Protein AF-A0A6B0R5T9-F1 (afdb_monomer_lite)

InterPro domains:
  IPR000717 Proteasome component (PCI) domain [PF01399] (41-103)
  IPR000717 Proteasome component (PCI) domain [PS50250] (1-110)
  IPR000717 Proteasome component (PCI) domain [SM00088] (46-110)
  IPR027516 Eukaryotic translation initiation factor 3 subunit C [PTHR13937] (1-104)
  IPR036390 Winged helix DNA-binding domain superfamily [SSF46785] (40-103)

Sequence (110 aa):
MKEHVLPASKAMKMGDWKTCHSFIINEKMNGKVWDLSPEANKVRTMLVRKVQEESLWTYLFTYSSVYNSISMEMLSDMFELDPLMVHSIISKMIINEELMASWTSRRSPW

Foldseek 3Di:
DVVLQVQLVVCLLQLNLVSSLCSCDDPVNCVVPQVVDPPSVVVSVVVSVVSLLSSLVSNCLVCVVVDPDDDLVVSCVSSVHDSVSSVVSVVVCVVVVSHPDDDDPPPDPD

Organism: NCBI:txid72004

Secondary structure (DSSP, 8-state):
-HHHHHHHHHHHHTT-HHHHHHHHSSHHHIIIIITTSTTHHHHHHHHHHHHHHHHHHHHHHHHGGG-S---HHHHHHHHT--HHHHHHHHHHHHHTTSS-----------

Structure (mmCIF, N/CA/C/O backbone):
data_AF-A0A6B0R5T9-F1
#
_entry.id   AF-A0A6B0R5T9-F1
#
loop_
_atom_site.group_PDB
_atom_site.id
_atom_site.type_symbol
_atom_site.label_atom_id
_atom_site.label_alt_id
_atom_site.label_comp_id
_atom_site.label_asym_id
_atom_site.label_entity_id
_atom_site.label_seq_id
_atom_site.pdbx_PDB_ins_code
_atom_site.Cartn_x
_atom_site.Cartn_y
_atom_site.Cartn_z
_atom_site.occupancy
_atom_site.B_iso_or_equiv
_atom_site.auth_seq_id
_atom_site.auth_comp_id
_atom_site.auth_asym_id
_atom_site.auth_atom_id
_atom_site.pdbx_PDB_model_num
ATOM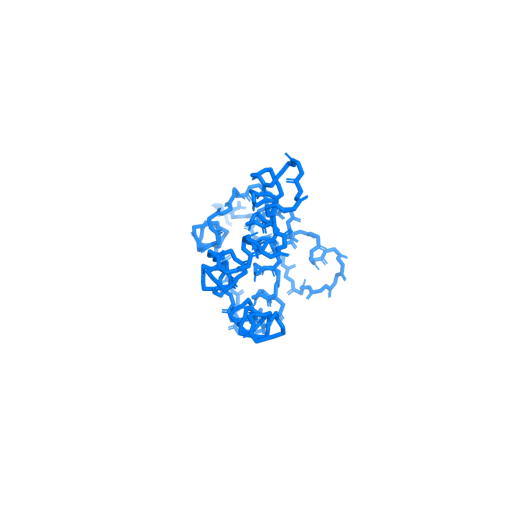 1 N N . MET A 1 1 ? -4.563 -11.484 18.430 1.00 63.34 1 MET A N 1
ATOM 2 C CA . MET A 1 1 ? -3.937 -10.265 17.830 1.00 63.34 1 MET A CA 1
ATOM 3 C C . MET A 1 1 ? -2.781 -10.624 16.898 1.00 63.34 1 MET A C 1
ATOM 5 O O . MET A 1 1 ? -2.890 -10.351 15.711 1.00 63.34 1 MET A O 1
ATOM 9 N N . LYS A 1 2 ? -1.712 -11.288 17.376 1.00 71.81 2 LYS A N 1
ATOM 10 C CA . LYS A 1 2 ? -0.611 -11.770 16.507 1.00 71.81 2 LYS A CA 1
ATOM 11 C C . LYS A 1 2 ? -1.090 -12.682 15.367 1.00 71.81 2 LYS A C 1
ATOM 13 O O . LYS A 1 2 ? -0.572 -12.598 14.261 1.00 71.81 2 LYS A O 1
ATOM 18 N N . GLU A 1 3 ? -2.119 -13.486 15.626 1.00 81.62 3 GLU A N 1
ATOM 19 C CA . GLU A 1 3 ? -2.751 -14.378 14.642 1.00 81.62 3 GLU A CA 1
ATOM 20 C C . GLU A 1 3 ? -3.452 -13.654 13.479 1.00 81.62 3 GLU A C 1
ATOM 22 O O . GLU A 1 3 ? -3.679 -14.270 12.450 1.00 81.62 3 GLU A O 1
ATOM 27 N N . HIS A 1 4 ? -3.769 -12.360 13.621 1.00 80.50 4 HIS A N 1
ATOM 28 C CA . HIS A 1 4 ? -4.351 -11.534 12.557 1.00 80.50 4 HIS A CA 1
ATOM 29 C C . HIS A 1 4 ? -3.275 -10.722 11.828 1.00 80.50 4 HIS A C 1
ATOM 31 O O . HIS A 1 4 ? -3.311 -10.585 10.610 1.00 80.50 4 HIS A O 1
ATOM 37 N N . VAL A 1 5 ? -2.272 -10.237 12.567 1.00 84.31 5 VAL A N 1
ATOM 38 C CA . VAL A 1 5 ? -1.185 -9.415 12.014 1.00 84.31 5 VAL A CA 1
ATOM 39 C C . VAL A 1 5 ? -0.245 -10.232 11.121 1.00 84.31 5 VAL A C 1
ATOM 41 O O . VAL A 1 5 ? 0.179 -9.746 10.076 1.00 84.31 5 VAL A O 1
ATOM 44 N N . LEU A 1 6 ? 0.064 -11.484 11.485 1.00 87.75 6 LEU A N 1
ATOM 45 C CA . LEU A 1 6 ? 0.960 -12.331 10.687 1.00 87.75 6 LEU A CA 1
ATOM 46 C C . LEU A 1 6 ? 0.382 -12.675 9.296 1.00 87.75 6 LEU A C 1
ATOM 48 O O . LEU A 1 6 ? 1.094 -12.483 8.308 1.00 87.75 6 LEU A O 1
ATOM 52 N N . PRO A 1 7 ? -0.878 -13.140 9.163 1.00 88.94 7 PRO A N 1
ATOM 53 C CA . PRO A 1 7 ? -1.510 -13.313 7.854 1.00 88.94 7 PRO A CA 1
ATOM 54 C C . PRO A 1 7 ? -1.648 -12.005 7.074 1.00 88.94 7 PRO A C 1
ATOM 56 O O . PRO A 1 7 ? -1.396 -12.004 5.872 1.00 88.94 7 PRO A O 1
ATOM 59 N N . ALA A 1 8 ? -1.969 -10.893 7.747 1.00 89.75 8 ALA A N 1
ATOM 60 C CA . ALA A 1 8 ? -2.053 -9.583 7.104 1.00 89.75 8 ALA A CA 1
ATOM 61 C C . ALA A 1 8 ? -0.718 -9.170 6.465 1.00 89.75 8 ALA A C 1
ATOM 63 O O . ALA A 1 8 ? -0.676 -8.811 5.292 1.00 89.75 8 ALA A O 1
ATOM 64 N N . SER A 1 9 ? 0.391 -9.316 7.197 1.00 88.19 9 SER A N 1
ATOM 65 C CA . SER A 1 9 ? 1.736 -9.020 6.690 1.00 88.19 9 SER A CA 1
ATOM 66 C C . SER A 1 9 ? 2.120 -9.904 5.496 1.00 88.19 9 SER A C 1
ATOM 68 O O . SER A 1 9 ? 2.723 -9.420 4.538 1.00 88.19 9 SER A O 1
ATOM 70 N N . LYS A 1 10 ? 1.728 -11.187 5.500 1.00 90.00 10 LYS A N 1
ATOM 71 C CA . LYS A 1 10 ? 1.935 -12.076 4.344 1.00 90.00 10 LYS A CA 1
ATOM 72 C C . LYS A 1 10 ? 1.144 -11.620 3.118 1.00 90.00 10 LYS A C 1
ATOM 74 O O . LYS A 1 10 ? 1.715 -11.579 2.034 1.00 90.00 10 LYS A O 1
ATOM 79 N N . ALA A 1 11 ? -0.132 -11.273 3.286 1.00 91.62 11 ALA A N 1
ATOM 80 C CA . ALA A 1 11 ? -0.976 -10.771 2.200 1.00 91.62 11 ALA A CA 1
ATOM 81 C C . ALA A 1 11 ? -0.413 -9.469 1.607 1.00 91.62 11 ALA A C 1
ATOM 83 O O . ALA A 1 11 ? -0.231 -9.362 0.397 1.00 91.62 11 ALA A O 1
ATOM 84 N N . MET A 1 12 ? -0.012 -8.541 2.476 1.00 90.75 12 MET A N 1
ATOM 85 C CA . MET A 1 12 ? 0.631 -7.281 2.107 1.00 90.75 12 MET A CA 1
ATOM 86 C C . MET A 1 12 ? 1.913 -7.484 1.291 1.00 90.75 12 MET A C 1
ATOM 88 O O . MET A 1 12 ? 2.102 -6.826 0.273 1.00 90.75 12 MET A O 1
ATOM 92 N N . LYS A 1 13 ? 2.768 -8.440 1.682 1.00 88.31 13 LYS A N 1
ATOM 93 C CA . LYS A 1 13 ? 3.996 -8.765 0.937 1.00 88.31 13 LYS A CA 1
ATOM 94 C C . LYS A 1 13 ? 3.720 -9.240 -0.494 1.00 88.31 13 LYS A C 1
ATOM 96 O O . LYS A 1 13 ? 4.525 -8.992 -1.383 1.00 88.31 13 LYS A O 1
ATOM 101 N N . MET A 1 14 ? 2.595 -9.916 -0.715 1.00 88.94 14 MET A N 1
ATOM 102 C CA . MET A 1 14 ? 2.177 -10.375 -2.044 1.00 88.94 14 MET A CA 1
ATOM 103 C C . MET A 1 14 ? 1.488 -9.273 -2.869 1.00 88.94 14 MET A C 1
ATOM 105 O O . MET A 1 14 ? 1.138 -9.517 -4.017 1.00 88.94 14 MET A O 1
ATOM 109 N N . GLY A 1 15 ? 1.284 -8.076 -2.305 1.00 87.44 15 GLY A N 1
ATOM 110 C CA . GLY A 1 15 ? 0.518 -6.995 -2.930 1.00 87.44 15 GLY A CA 1
ATOM 111 C C . GLY A 1 15 ? -1.001 -7.115 -2.752 1.00 87.44 15 GLY A C 1
ATOM 112 O O . GLY A 1 15 ? -1.739 -6.283 -3.273 1.00 87.44 15 GLY A O 1
ATOM 113 N N . ASP A 1 16 ? -1.490 -8.101 -1.991 1.00 91.38 16 ASP A N 1
ATOM 114 C CA . ASP A 1 16 ? -2.920 -8.276 -1.716 1.00 91.38 16 ASP A CA 1
ATOM 115 C C . ASP A 1 16 ? -3.352 -7.427 -0.511 1.00 91.38 16 ASP A C 1
ATOM 117 O O . ASP A 1 16 ? -3.485 -7.885 0.634 1.00 91.38 16 ASP A O 1
ATOM 121 N N . TRP A 1 17 ? -3.554 -6.140 -0.786 1.00 92.75 17 TRP A N 1
ATOM 122 C CA . TRP A 1 17 ? -3.963 -5.165 0.217 1.00 92.75 17 TRP A CA 1
ATOM 123 C C . TRP A 1 17 ? -5.393 -5.410 0.726 1.00 92.75 17 TRP A C 1
ATOM 125 O O . TRP A 1 17 ? -5.677 -5.112 1.887 1.00 92.75 17 TRP A O 1
ATOM 135 N N . LYS A 1 18 ? -6.285 -5.991 -0.094 1.00 92.88 18 LYS A N 1
ATOM 136 C CA . LYS A 1 18 ? -7.685 -6.272 0.275 1.00 92.88 18 LYS A CA 1
ATOM 137 C C . LYS A 1 18 ? -7.749 -7.348 1.346 1.00 92.88 18 LYS A C 1
ATOM 139 O O . LYS A 1 18 ? -8.375 -7.150 2.387 1.00 92.88 18 LYS A O 1
ATOM 144 N N . THR A 1 19 ? -7.026 -8.445 1.139 1.00 92.12 19 THR A N 1
ATOM 145 C CA . THR A 1 19 ? -6.910 -9.512 2.133 1.00 92.12 19 THR A CA 1
ATOM 146 C C . THR A 1 19 ? -6.194 -9.016 3.392 1.00 92.12 19 THR A C 1
ATOM 148 O O . THR A 1 19 ? -6.635 -9.312 4.505 1.00 92.12 19 THR A O 1
ATOM 151 N N . CYS A 1 20 ? -5.136 -8.204 3.252 1.00 91.81 20 CYS A N 1
ATOM 152 C CA . CYS A 1 20 ? -4.476 -7.554 4.391 1.00 91.81 20 CYS A CA 1
ATOM 153 C C . CYS A 1 20 ? -5.468 -6.719 5.220 1.00 91.81 20 CYS A C 1
ATOM 155 O O . CYS A 1 20 ? -5.576 -6.893 6.437 1.00 91.81 20 CYS A O 1
ATOM 157 N N . HIS A 1 21 ? -6.257 -5.877 4.550 1.00 90.56 21 HIS A N 1
ATOM 158 C CA . HIS A 1 21 ? -7.295 -5.065 5.167 1.00 90.56 21 HIS A CA 1
ATOM 159 C C . HIS A 1 21 ? -8.334 -5.921 5.907 1.00 90.56 21 HIS A C 1
ATOM 161 O O . HIS A 1 21 ? -8.613 -5.640 7.070 1.00 90.56 21 HIS A O 1
ATOM 167 N N . SER A 1 22 ? -8.842 -7.002 5.306 1.00 90.19 22 SER A N 1
ATOM 168 C CA . SER A 1 22 ? -9.810 -7.904 5.954 1.00 90.19 22 SER A CA 1
ATOM 169 C C . SER A 1 22 ? -9.267 -8.581 7.219 1.00 90.19 22 SER A C 1
ATOM 171 O O . SER A 1 22 ? -10.021 -8.866 8.154 1.00 90.19 22 SER A O 1
ATOM 173 N N . PHE A 1 23 ? -7.958 -8.834 7.293 1.00 88.69 23 PHE A N 1
ATOM 174 C CA . PHE A 1 23 ? -7.340 -9.377 8.504 1.00 88.69 23 PHE A CA 1
ATOM 175 C C . PHE A 1 23 ? -7.177 -8.332 9.615 1.00 88.69 23 PHE A C 1
ATOM 177 O O . PHE A 1 23 ? -7.301 -8.686 10.790 1.00 88.69 23 PHE A O 1
ATOM 184 N N . ILE A 1 24 ? -6.914 -7.070 9.266 1.00 86.12 24 ILE A N 1
ATOM 185 C CA . ILE A 1 24 ? -6.663 -5.981 10.225 1.00 86.12 24 ILE A CA 1
ATOM 186 C C . ILE A 1 24 ? -7.967 -5.328 10.707 1.00 86.12 24 ILE A C 1
ATOM 188 O O . ILE A 1 24 ? -8.114 -5.036 11.900 1.00 86.12 24 ILE A O 1
ATOM 192 N N . ILE A 1 25 ? -8.914 -5.117 9.794 1.00 85.56 25 ILE A N 1
ATOM 193 C CA . ILE A 1 25 ? -10.226 -4.519 10.044 1.00 85.56 25 ILE A CA 1
ATOM 194 C C . ILE A 1 25 ? -11.272 -5.629 9.964 1.00 85.56 25 ILE A C 1
ATOM 196 O O . ILE A 1 25 ? -11.834 -5.937 8.917 1.00 85.56 25 ILE A O 1
ATOM 200 N N . ASN A 1 26 ? -11.528 -6.244 11.114 1.00 85.06 26 ASN A N 1
ATOM 201 C CA . ASN A 1 26 ? -12.612 -7.198 11.311 1.00 85.06 26 ASN A CA 1
ATOM 202 C C . ASN A 1 26 ? -13.321 -6.905 12.636 1.00 85.06 26 ASN A C 1
ATOM 204 O O . ASN A 1 26 ? -12.778 -6.212 13.495 1.00 85.06 26 ASN A O 1
ATOM 208 N N . GLU A 1 27 ? -14.520 -7.452 12.820 1.00 81.00 27 GLU A N 1
ATOM 209 C CA . GLU A 1 27 ? -15.352 -7.224 14.010 1.00 81.00 27 GLU A CA 1
ATOM 210 C C . GLU A 1 27 ? -14.609 -7.526 15.327 1.00 81.00 27 GLU A C 1
ATOM 212 O O . GLU A 1 27 ? -14.684 -6.760 16.288 1.00 81.00 27 GLU A O 1
ATOM 217 N N . LYS A 1 28 ? -13.786 -8.584 15.346 1.00 81.75 28 LYS A N 1
ATOM 218 C CA . LYS A 1 28 ? -13.000 -8.990 16.524 1.00 81.75 28 LYS A CA 1
ATOM 219 C C . LYS A 1 28 ? -11.884 -7.998 16.875 1.00 81.75 28 LYS A C 1
ATOM 221 O O . LYS A 1 28 ? -11.620 -7.772 18.054 1.00 81.75 28 LYS A O 1
ATOM 226 N N . MET A 1 29 ? -11.201 -7.444 15.875 1.00 80.75 29 MET A N 1
ATOM 227 C CA . MET A 1 29 ? -10.131 -6.452 16.039 1.00 80.75 29 MET A CA 1
ATOM 228 C C . MET A 1 29 ? -10.704 -5.059 16.302 1.00 80.75 29 MET A C 1
ATOM 230 O O . MET A 1 29 ? -10.133 -4.306 17.090 1.00 80.75 29 MET A O 1
ATOM 234 N N . ASN A 1 30 ? -11.855 -4.745 15.705 1.00 81.94 30 ASN A N 1
ATOM 235 C CA . ASN A 1 30 ? -12.592 -3.510 15.934 1.00 81.94 30 ASN A CA 1
ATOM 236 C C . ASN A 1 30 ? -12.941 -3.355 17.415 1.00 81.94 30 ASN A C 1
ATOM 238 O O . ASN A 1 30 ? -12.418 -2.437 18.043 1.00 81.94 30 ASN A O 1
ATOM 242 N N . GLY A 1 31 ? -13.655 -4.319 18.003 1.00 80.12 31 GLY A N 1
ATOM 243 C CA . GLY A 1 31 ? -14.065 -4.229 19.408 1.00 80.12 31 GLY A CA 1
ATOM 244 C C . GLY A 1 31 ? -12.913 -4.273 20.424 1.00 80.12 31 GLY A C 1
ATOM 245 O O . GLY A 1 31 ? -13.078 -3.833 21.557 1.00 80.12 31 GLY A O 1
ATOM 246 N N . LYS A 1 32 ? -11.736 -4.797 20.046 1.00 81.62 32 LYS A N 1
ATOM 247 C CA . LYS A 1 32 ? -10.574 -4.923 20.949 1.00 81.62 32 LYS A CA 1
ATOM 248 C C . LYS A 1 32 ? -9.545 -3.804 20.837 1.00 81.62 32 LYS A C 1
ATOM 250 O O . LYS A 1 32 ? -8.768 -3.637 21.771 1.00 81.62 32 LYS A O 1
ATOM 255 N N . VAL A 1 33 ? -9.456 -3.125 19.695 1.00 82.06 33 VAL A N 1
ATOM 256 C CA . VAL A 1 33 ? -8.367 -2.177 19.404 1.00 82.06 33 VAL A CA 1
ATOM 257 C C . VAL A 1 33 ? -8.914 -0.869 18.858 1.00 82.06 33 VAL A C 1
ATOM 259 O O . VAL A 1 33 ? -8.604 0.192 19.391 1.00 82.06 33 VAL A O 1
ATOM 262 N N . TRP A 1 34 ? -9.722 -0.932 17.800 1.00 82.50 34 TRP A N 1
ATOM 263 C CA . TRP A 1 34 ? -10.085 0.264 17.040 1.00 82.50 34 TRP A CA 1
ATOM 264 C C . TRP A 1 34 ? -11.227 1.060 17.682 1.00 82.50 34 TRP A C 1
ATOM 266 O O . TRP A 1 34 ? -11.151 2.283 17.712 1.00 82.50 34 TRP A O 1
ATOM 276 N N . ASP A 1 35 ? -12.228 0.389 18.261 1.00 84.62 35 ASP A N 1
ATOM 277 C CA . ASP A 1 35 ? -13.377 1.024 18.934 1.00 84.62 35 ASP A CA 1
ATOM 278 C C . ASP A 1 35 ? -13.025 1.633 20.300 1.00 84.62 35 ASP A C 1
ATOM 280 O O . ASP A 1 35 ? -13.830 2.343 20.895 1.00 84.62 35 ASP A O 1
ATOM 284 N N . LEU A 1 36 ? -11.803 1.400 20.791 1.00 84.75 36 LEU A N 1
ATOM 285 C CA . LEU A 1 36 ? -11.275 2.067 21.984 1.00 84.75 36 LEU A CA 1
ATOM 286 C C . LEU A 1 36 ? -10.878 3.525 21.706 1.00 84.75 36 LEU A C 1
ATOM 288 O O . LEU A 1 36 ? -10.681 4.298 22.642 1.00 84.75 36 LEU A O 1
ATOM 292 N N . SER A 1 37 ? -10.720 3.900 20.432 1.00 77.81 37 SER A N 1
ATOM 293 C CA . SER A 1 37 ? -10.356 5.257 20.039 1.00 77.81 37 SER A CA 1
ATOM 294 C C . SER A 1 37 ? -11.603 6.117 19.804 1.00 77.81 37 SER A C 1
ATOM 296 O O . SER A 1 37 ? -12.497 5.697 19.067 1.00 77.81 37 SER A O 1
ATOM 298 N N . PRO A 1 38 ? -11.651 7.358 20.322 1.00 82.38 38 PRO A N 1
ATOM 299 C CA . PRO A 1 38 ? -12.761 8.276 20.062 1.00 82.38 38 PRO A CA 1
ATOM 300 C C . PRO A 1 38 ? -12.907 8.645 18.574 1.00 82.38 38 PRO A C 1
ATOM 302 O O . PRO A 1 38 ? -13.994 9.009 18.138 1.00 82.38 38 PRO A O 1
ATOM 305 N N . GLU A 1 39 ? -11.843 8.507 17.770 1.00 88.88 39 GLU A N 1
ATOM 306 C CA . GLU A 1 39 ? -11.854 8.755 16.320 1.00 88.88 39 GLU A CA 1
ATOM 307 C C . GLU A 1 39 ? -11.722 7.455 15.494 1.00 88.88 39 GLU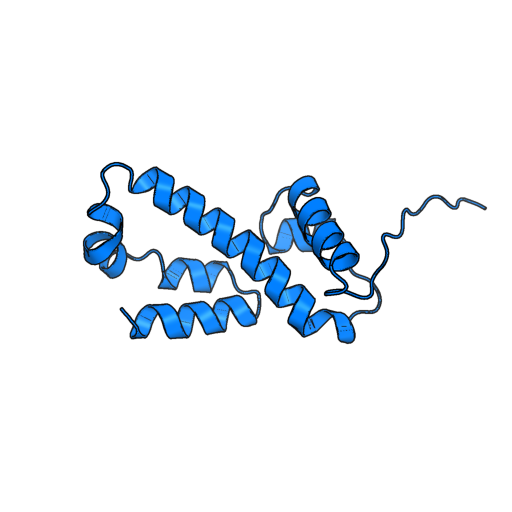 A C 1
ATOM 309 O O . GLU A 1 39 ? -11.117 7.455 14.417 1.00 88.88 39 GLU A O 1
ATOM 314 N N . ALA A 1 40 ? -12.286 6.336 15.968 1.00 86.56 40 ALA A N 1
ATOM 315 C CA . ALA A 1 40 ? -12.141 5.007 15.355 1.00 86.56 40 ALA A CA 1
ATOM 316 C C . ALA A 1 40 ? -12.337 4.991 13.825 1.00 86.56 40 ALA A C 1
ATOM 318 O O . ALA A 1 40 ? -11.543 4.397 13.097 1.00 86.56 40 ALA A O 1
ATOM 319 N N . ASN A 1 41 ? -13.354 5.688 13.310 1.00 87.12 41 ASN A N 1
ATOM 320 C CA . ASN A 1 41 ? -13.644 5.726 11.872 1.00 87.12 41 ASN A CA 1
ATOM 321 C C . ASN A 1 41 ? -12.547 6.422 11.058 1.00 87.12 41 ASN A C 1
ATOM 323 O O . ASN A 1 41 ? -12.158 5.936 10.000 1.00 87.12 41 ASN A O 1
ATOM 327 N N . LYS A 1 42 ? -11.998 7.525 11.567 1.00 90.31 42 LYS A N 1
ATOM 328 C CA . LYS A 1 42 ? -10.907 8.253 10.909 1.00 90.31 42 LYS A CA 1
ATOM 329 C C . LYS A 1 42 ? -9.622 7.429 10.912 1.00 90.31 42 LYS A C 1
ATOM 331 O O . LYS A 1 42 ? -8.939 7.365 9.892 1.00 90.31 42 LYS A O 1
ATOM 336 N N . VAL A 1 43 ? -9.330 6.752 12.026 1.00 88.69 43 VAL A N 1
ATOM 337 C CA . VAL A 1 43 ? -8.184 5.838 12.139 1.00 88.69 43 VAL A CA 1
ATOM 338 C C . VAL A 1 43 ? -8.316 4.683 11.147 1.00 88.69 43 VAL A C 1
ATOM 340 O O . VAL A 1 43 ? -7.348 4.377 10.459 1.00 88.69 43 VAL A O 1
ATOM 343 N N . ARG A 1 44 ? -9.509 4.090 11.007 1.00 87.00 44 ARG A N 1
ATOM 344 C CA . ARG A 1 44 ? -9.776 3.031 10.018 1.00 87.00 44 ARG A CA 1
ATOM 345 C C . ARG A 1 44 ? -9.520 3.508 8.592 1.00 87.00 44 ARG A C 1
ATOM 347 O O . ARG A 1 44 ? -8.765 2.861 7.877 1.00 87.00 44 ARG A O 1
ATOM 354 N N . THR A 1 45 ? -10.075 4.654 8.198 1.00 90.31 45 THR A N 1
ATOM 355 C CA . THR A 1 45 ? -9.861 5.212 6.852 1.00 90.31 45 THR A CA 1
ATOM 356 C C . THR A 1 45 ? -8.384 5.508 6.587 1.00 90.31 45 THR A C 1
ATOM 358 O O . THR A 1 45 ? -7.863 5.180 5.522 1.00 90.31 45 THR A O 1
ATOM 361 N N . MET A 1 46 ? -7.680 6.082 7.567 1.00 91.38 46 MET A N 1
ATOM 362 C CA . MET A 1 46 ? -6.242 6.332 7.464 1.00 91.38 46 MET A CA 1
ATOM 363 C C . MET A 1 46 ? -5.447 5.027 7.327 1.00 91.38 46 MET A C 1
ATOM 365 O O . MET A 1 46 ? -4.502 4.961 6.542 1.00 91.38 46 MET A O 1
ATOM 369 N N . LEU A 1 47 ? -5.830 3.990 8.073 1.00 90.81 47 LEU A N 1
ATOM 370 C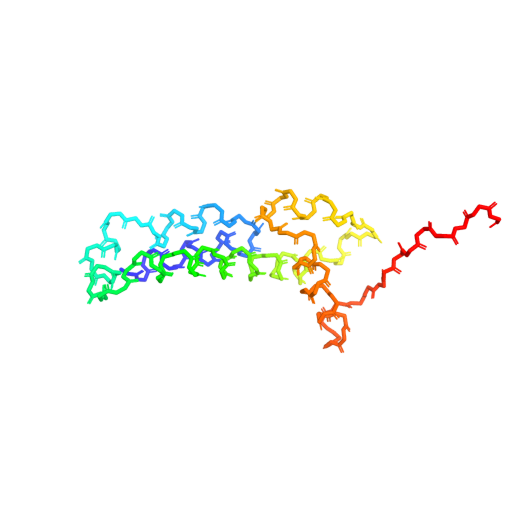 CA . LEU A 1 47 ? -5.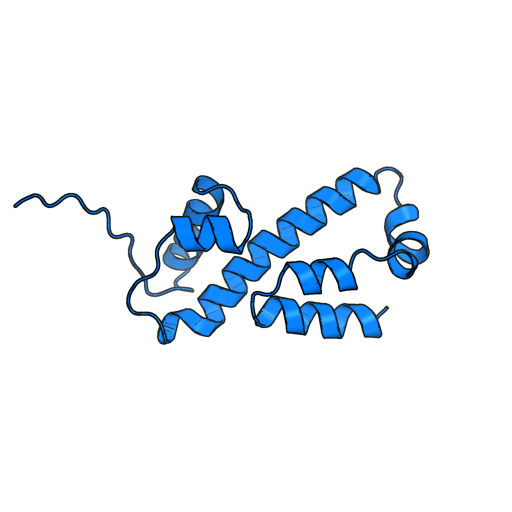166 2.693 8.058 1.00 90.81 47 LEU A CA 1
ATOM 371 C C . LEU A 1 47 ? -5.341 1.984 6.716 1.00 90.81 47 LEU A C 1
ATOM 373 O O . LEU A 1 47 ? -4.361 1.467 6.195 1.00 90.81 47 LEU A O 1
ATOM 377 N N . VAL A 1 48 ? -6.547 2.005 6.136 1.00 91.62 48 VAL A N 1
ATOM 378 C CA . VAL A 1 48 ? -6.807 1.467 4.787 1.00 91.62 48 VAL A CA 1
ATOM 379 C C . VAL A 1 48 ? -5.863 2.111 3.782 1.00 91.62 48 VAL A C 1
ATOM 381 O O . VAL A 1 48 ? -5.120 1.410 3.098 1.00 91.62 48 VAL A O 1
ATOM 384 N N . ARG A 1 49 ? -5.823 3.447 3.773 1.00 93.44 49 ARG A N 1
ATOM 385 C CA . ARG A 1 49 ? -4.951 4.199 2.873 1.00 93.44 49 ARG A CA 1
ATOM 386 C C . ARG A 1 49 ? -3.482 3.830 3.070 1.00 93.44 49 ARG A C 1
ATOM 388 O O . ARG A 1 49 ? -2.773 3.591 2.100 1.00 93.44 49 ARG A O 1
ATOM 395 N N . LYS A 1 50 ? -3.020 3.729 4.319 1.00 93.06 50 LYS A N 1
ATOM 396 C CA . LYS A 1 50 ? -1.637 3.334 4.612 1.00 93.06 50 LYS A CA 1
ATOM 397 C C . LYS A 1 50 ? -1.321 1.909 4.177 1.00 93.06 50 LYS A C 1
ATOM 399 O O . LYS A 1 50 ? -0.252 1.675 3.632 1.00 93.06 50 LYS A O 1
ATOM 404 N N . VAL A 1 51 ? -2.248 0.972 4.358 1.00 93.38 51 VAL A N 1
ATOM 405 C CA . VAL A 1 51 ? -2.081 -0.404 3.880 1.00 93.38 51 VAL A CA 1
ATOM 406 C C . VAL A 1 51 ? -1.951 -0.434 2.358 1.00 93.38 51 VAL A C 1
ATOM 408 O O . VAL A 1 51 ? -1.083 -1.144 1.862 1.00 93.38 51 VAL A O 1
ATOM 411 N N . GLN A 1 52 ? -2.744 0.346 1.619 1.00 95.00 52 GLN A N 1
ATOM 412 C CA . GLN A 1 52 ? -2.623 0.446 0.159 1.00 95.00 52 GLN A CA 1
ATOM 413 C C . GLN A 1 52 ? -1.257 1.010 -0.263 1.00 95.00 52 GLN A C 1
ATOM 415 O O . GLN A 1 52 ? -0.566 0.386 -1.068 1.00 95.00 52 GLN A O 1
ATOM 420 N N . GLU A 1 53 ? -0.849 2.152 0.309 1.00 94.56 53 GLU A N 1
ATOM 421 C CA . GLU A 1 53 ? 0.429 2.820 0.003 1.00 94.56 53 GLU A CA 1
ATOM 422 C C . GLU A 1 53 ? 1.628 1.884 0.242 1.00 94.56 53 GLU A C 1
ATOM 424 O O . GLU A 1 53 ? 2.479 1.707 -0.630 1.00 94.56 53 GLU A O 1
ATOM 429 N N . GLU A 1 54 ? 1.666 1.230 1.402 1.00 94.12 54 GLU A N 1
ATOM 430 C CA . GLU A 1 54 ? 2.771 0.349 1.782 1.00 94.12 54 GLU A CA 1
ATOM 431 C C . GLU A 1 54 ? 2.729 -1.003 1.042 1.00 94.12 54 GLU A C 1
ATOM 433 O O . GLU A 1 54 ? 3.774 -1.610 0.790 1.00 94.12 54 GLU A O 1
ATOM 438 N N . SER A 1 55 ? 1.541 -1.489 0.652 1.00 94.75 55 SER A N 1
ATOM 439 C CA . SER A 1 55 ? 1.417 -2.696 -0.184 1.00 94.75 55 SER A CA 1
ATOM 440 C C . SER A 1 55 ? 1.969 -2.454 -1.587 1.00 94.75 55 SER A C 1
ATOM 442 O O . SER A 1 55 ? 2.679 -3.313 -2.106 1.00 94.75 55 SER A O 1
ATOM 444 N N . LEU A 1 56 ? 1.705 -1.281 -2.180 1.00 95.06 56 LEU A N 1
ATOM 445 C CA . LEU A 1 56 ? 2.294 -0.872 -3.460 1.00 95.06 56 LEU A CA 1
ATOM 446 C C . LEU A 1 56 ? 3.822 -0.821 -3.373 1.00 95.06 56 LEU A C 1
ATOM 448 O O . LEU A 1 56 ? 4.504 -1.416 -4.209 1.00 95.06 56 LEU A O 1
ATOM 452 N N . TRP A 1 57 ? 4.349 -0.140 -2.351 1.00 93.69 57 TRP A N 1
ATOM 453 C CA . TRP A 1 57 ? 5.791 -0.046 -2.119 1.00 93.69 57 TRP A CA 1
ATOM 454 C C . TRP A 1 57 ? 6.423 -1.438 -1.991 1.00 93.69 57 TRP A C 1
ATOM 456 O O . TRP A 1 57 ? 7.355 -1.767 -2.722 1.00 93.69 57 TRP A O 1
ATOM 466 N N . THR A 1 58 ? 5.853 -2.301 -1.143 1.00 93.75 58 THR A N 1
ATOM 467 C CA . THR A 1 58 ? 6.369 -3.660 -0.905 1.00 93.75 58 THR A CA 1
ATOM 468 C C . THR A 1 58 ? 6.305 -4.528 -2.163 1.00 93.75 58 THR A C 1
ATOM 470 O O . THR A 1 58 ? 7.229 -5.301 -2.436 1.00 93.75 58 THR A O 1
ATOM 473 N N . TYR A 1 59 ? 5.228 -4.403 -2.940 1.00 93.75 59 T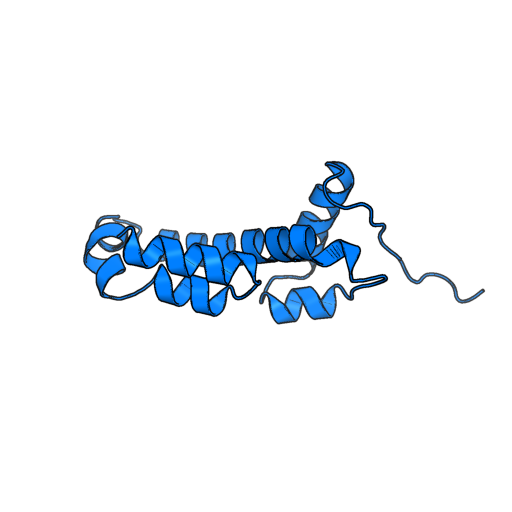YR A N 1
ATOM 474 C CA . TYR A 1 59 ? 5.048 -5.127 -4.193 1.00 93.75 59 TYR A CA 1
ATOM 475 C C . TYR A 1 59 ? 6.130 -4.752 -5.210 1.00 93.75 59 TYR A C 1
ATOM 477 O O . TYR A 1 59 ? 6.803 -5.631 -5.747 1.00 93.75 59 TYR A O 1
ATOM 485 N N . LEU A 1 60 ? 6.358 -3.454 -5.429 1.00 93.38 60 LEU A N 1
ATOM 486 C CA . LEU A 1 60 ? 7.405 -2.988 -6.338 1.00 93.38 60 LEU A CA 1
ATOM 487 C C . LEU A 1 60 ? 8.800 -3.333 -5.819 1.00 93.38 60 LEU A C 1
ATOM 489 O O . LEU A 1 60 ? 9.635 -3.800 -6.588 1.00 93.38 60 LEU A O 1
ATOM 493 N N . PHE A 1 61 ? 9.043 -3.189 -4.519 1.00 91.25 61 PHE A N 1
ATOM 494 C CA . PHE A 1 61 ? 10.316 -3.565 -3.911 1.00 91.25 61 PHE A CA 1
ATOM 495 C C . PHE A 1 61 ? 10.636 -5.052 -4.135 1.00 91.25 61 PHE A C 1
ATOM 497 O O . PHE A 1 61 ? 11.760 -5.413 -4.469 1.00 91.25 61 PHE A O 1
ATOM 504 N N . THR A 1 62 ? 9.631 -5.922 -4.016 1.00 91.38 62 THR A N 1
ATOM 505 C CA . THR A 1 62 ? 9.811 -7.375 -4.145 1.00 91.38 62 THR A CA 1
ATOM 506 C C . THR A 1 62 ? 9.908 -7.833 -5.602 1.00 91.38 62 THR A C 1
ATOM 508 O O . THR A 1 62 ? 10.727 -8.694 -5.920 1.00 91.38 62 THR A O 1
ATOM 511 N N . TYR A 1 63 ? 9.069 -7.291 -6.488 1.00 90.69 63 TYR A N 1
ATOM 512 C CA . TYR A 1 63 ? 8.877 -7.829 -7.839 1.00 90.69 63 TYR A CA 1
ATOM 513 C C . TYR A 1 63 ? 9.464 -6.967 -8.961 1.00 90.69 63 TYR A C 1
ATOM 515 O O . TYR A 1 63 ? 9.430 -7.393 -10.113 1.00 90.69 63 TYR A O 1
ATOM 523 N N . SER A 1 64 ? 10.032 -5.793 -8.664 1.00 90.50 64 SER A N 1
ATOM 524 C CA . SER A 1 64 ? 10.605 -4.891 -9.679 1.00 90.50 64 SER A CA 1
ATOM 525 C C . SER A 1 64 ? 11.605 -5.570 -10.612 1.00 90.50 64 SER A C 1
ATOM 527 O O . SER A 1 64 ? 11.563 -5.328 -11.810 1.00 90.50 64 SER A O 1
ATOM 529 N N . SER A 1 65 ? 12.444 -6.469 -10.092 1.00 89.00 65 SER A N 1
ATOM 530 C CA . SER A 1 65 ? 13.452 -7.199 -10.878 1.00 89.00 65 SER A CA 1
ATOM 531 C C . SER A 1 65 ? 12.879 -8.110 -11.972 1.00 89.00 65 SER A C 1
ATOM 533 O O . SER A 1 65 ? 13.592 -8.462 -12.909 1.00 89.00 65 SER A O 1
ATOM 535 N N . VAL A 1 66 ? 11.604 -8.498 -11.870 1.00 90.88 66 VAL A N 1
ATOM 536 C CA . VAL A 1 66 ? 10.927 -9.374 -12.842 1.00 90.88 66 VAL A CA 1
ATOM 537 C C . VAL A 1 66 ? 10.328 -8.566 -13.999 1.00 90.88 66 VAL A C 1
ATOM 539 O O . VAL A 1 66 ? 10.105 -9.101 -15.085 1.00 90.88 66 VAL A O 1
ATOM 542 N N . TYR A 1 67 ? 10.074 -7.272 -13.792 1.00 89.31 67 TYR A N 1
ATOM 543 C CA . TYR A 1 67 ? 9.405 -6.412 -14.760 1.00 89.31 67 TYR A CA 1
ATOM 544 C C . TYR A 1 67 ? 10.394 -5.477 -15.459 1.00 89.31 67 TYR A C 1
ATOM 546 O O . TYR A 1 67 ? 11.118 -4.727 -14.818 1.00 89.31 67 TYR A O 1
ATOM 554 N N . ASN A 1 68 ? 10.355 -5.440 -16.792 1.00 89.38 68 ASN A N 1
ATOM 555 C CA . ASN A 1 68 ? 11.123 -4.460 -17.569 1.00 89.38 68 ASN A CA 1
ATOM 556 C C . ASN A 1 68 ? 10.400 -3.101 -17.694 1.00 89.38 68 ASN A C 1
ATOM 558 O O . ASN A 1 68 ? 11.030 -2.063 -17.863 1.00 89.38 68 ASN A O 1
ATOM 562 N N . SER A 1 69 ? 9.064 -3.099 -17.637 1.00 90.50 69 SER A N 1
ATOM 563 C CA . SER A 1 69 ? 8.224 -1.897 -17.713 1.00 90.50 69 SER A CA 1
ATOM 564 C C . SER A 1 69 ? 6.872 -2.152 -17.054 1.00 90.50 69 SER A C 1
ATOM 566 O O . SER A 1 69 ? 6.299 -3.224 -17.253 1.00 90.50 69 SER A O 1
ATOM 568 N N . ILE A 1 70 ? 6.335 -1.168 -16.331 1.00 91.50 70 ILE A N 1
ATOM 569 C CA . ILE A 1 70 ? 5.031 -1.250 -15.656 1.00 91.50 70 ILE A CA 1
ATOM 570 C C . ILE A 1 70 ? 4.250 0.047 -15.920 1.00 91.50 70 ILE A C 1
ATOM 572 O O . ILE A 1 70 ? 4.829 1.132 -15.886 1.00 91.50 70 ILE A O 1
ATOM 576 N N . SER A 1 71 ? 2.947 -0.062 -16.199 1.00 92.06 71 SER A N 1
ATOM 577 C CA . SER A 1 71 ? 2.046 1.091 -16.364 1.00 92.06 71 SER A CA 1
ATOM 578 C C . SER A 1 71 ? 1.626 1.656 -15.005 1.00 92.06 71 SER A C 1
ATOM 580 O O . SER A 1 71 ? 1.324 0.911 -14.072 1.00 92.06 71 SER A O 1
ATOM 582 N N . MET A 1 72 ? 1.583 2.986 -14.901 1.00 92.00 72 MET A N 1
ATOM 583 C CA . MET A 1 72 ? 1.105 3.669 -13.697 1.00 92.00 72 MET A CA 1
ATOM 584 C C . MET A 1 72 ? -0.396 3.479 -13.502 1.00 92.00 72 MET A C 1
ATOM 586 O O . MET A 1 72 ? -0.841 3.293 -12.375 1.00 92.00 72 MET A O 1
ATOM 590 N N . GLU A 1 73 ? -1.155 3.503 -14.593 1.00 92.44 73 GLU A N 1
ATOM 591 C CA . GLU A 1 73 ? -2.602 3.301 -14.605 1.00 92.44 73 GLU A CA 1
ATOM 592 C C . GLU A 1 73 ? -2.942 1.921 -14.036 1.00 92.44 73 GLU A C 1
ATOM 594 O O . GLU A 1 73 ? -3.748 1.813 -13.119 1.00 92.44 73 GLU A O 1
ATOM 599 N N . MET A 1 74 ? -2.218 0.882 -14.470 1.00 93.44 74 MET A N 1
ATOM 600 C CA . MET A 1 74 ? -2.371 -0.468 -13.923 1.00 93.44 74 MET A CA 1
ATOM 601 C C . MET A 1 74 ? -2.117 -0.517 -12.408 1.00 93.44 74 MET A C 1
ATOM 603 O O . MET A 1 74 ? -2.852 -1.183 -11.683 1.00 93.44 74 MET A O 1
ATOM 607 N N . LEU A 1 75 ? -1.081 0.169 -11.910 1.00 94.12 75 LEU A N 1
ATOM 608 C CA . LEU A 1 75 ? -0.781 0.210 -10.473 1.00 94.12 75 LEU A CA 1
ATOM 609 C C . LEU A 1 75 ? -1.832 1.006 -9.686 1.00 94.12 75 LEU A C 1
ATOM 611 O O . LEU A 1 75 ? -2.198 0.606 -8.582 1.00 94.12 75 LEU A O 1
ATOM 615 N N . SER A 1 76 ? -2.323 2.107 -10.253 1.00 95.56 76 SER A N 1
ATOM 616 C CA . SER A 1 76 ? -3.401 2.924 -9.688 1.00 95.56 76 SER A CA 1
ATOM 617 C C . SER A 1 76 ? -4.683 2.108 -9.528 1.00 95.56 76 SER A C 1
ATOM 619 O O . SER A 1 76 ? -5.233 2.066 -8.426 1.00 95.56 76 SER A O 1
ATOM 621 N N . ASP A 1 77 ? -5.079 1.368 -10.564 1.00 95.12 77 ASP A N 1
ATOM 622 C CA . ASP A 1 77 ? -6.256 0.497 -10.537 1.00 95.12 77 ASP A CA 1
ATOM 623 C C . ASP A 1 77 ? -6.077 -0.681 -9.569 1.00 95.12 77 ASP A C 1
ATOM 625 O O . ASP A 1 77 ? -6.976 -1.003 -8.792 1.00 95.12 77 ASP A O 1
ATOM 629 N N . MET A 1 78 ? -4.901 -1.318 -9.568 1.00 93.75 78 MET A N 1
ATOM 630 C CA . MET A 1 78 ? -4.636 -2.501 -8.741 1.00 93.75 78 MET A CA 1
ATOM 631 C C . MET A 1 78 ? -4.657 -2.193 -7.237 1.00 93.75 78 MET A C 1
ATOM 633 O O . MET A 1 78 ? -5.179 -2.983 -6.443 1.00 93.75 78 MET A O 1
ATOM 637 N N . PHE A 1 79 ? -4.103 -1.048 -6.833 1.00 94.56 79 PHE A N 1
ATOM 638 C CA . PHE A 1 79 ? -4.054 -0.634 -5.428 1.00 94.56 79 PHE A CA 1
ATOM 639 C C . PHE A 1 79 ? -5.185 0.319 -5.024 1.00 94.56 79 PHE A C 1
ATOM 641 O O . PHE A 1 79 ? -5.281 0.660 -3.847 1.00 94.56 79 PHE A O 1
ATOM 648 N N . GLU A 1 80 ? -6.056 0.702 -5.963 1.00 95.69 80 GLU A N 1
ATOM 649 C CA . GLU A 1 80 ? -7.139 1.677 -5.770 1.00 95.69 80 GLU A CA 1
ATOM 650 C C . GLU A 1 80 ? -6.617 2.998 -5.166 1.00 95.69 80 GLU A C 1
ATOM 652 O O . GLU A 1 80 ? -7.167 3.543 -4.206 1.00 95.69 80 GLU A O 1
ATOM 657 N N . LEU A 1 81 ? -5.505 3.494 -5.721 1.00 95.25 81 LEU A N 1
ATOM 658 C CA . LEU A 1 81 ? -4.832 4.727 -5.307 1.00 95.25 81 LEU A CA 1
ATOM 659 C C . LEU A 1 81 ? -4.861 5.760 -6.428 1.00 95.25 81 LEU A C 1
ATOM 661 O O . LEU A 1 81 ? -4.731 5.414 -7.596 1.00 95.25 81 LEU A O 1
ATOM 665 N N . ASP A 1 82 ? -4.943 7.040 -6.066 1.00 95.19 82 ASP A N 1
ATOM 666 C CA . ASP A 1 82 ? -4.862 8.139 -7.030 1.00 95.19 82 ASP A CA 1
ATOM 667 C C . ASP A 1 82 ? -3.527 8.108 -7.814 1.00 95.19 82 ASP A C 1
ATOM 669 O O . ASP A 1 82 ? -2.468 7.912 -7.198 1.00 95.19 82 ASP A O 1
ATOM 673 N N . PRO A 1 83 ? -3.529 8.337 -9.143 1.00 93.56 83 PRO A N 1
ATOM 674 C CA . PRO A 1 83 ? -2.313 8.314 -9.958 1.00 93.56 83 PRO A CA 1
ATOM 675 C C . PRO A 1 83 ? -1.203 9.248 -9.455 1.00 93.56 83 PRO A C 1
ATOM 677 O O . PRO A 1 83 ? -0.024 8.893 -9.510 1.00 93.56 83 PRO A O 1
ATOM 680 N N . LEU A 1 84 ? -1.546 10.419 -8.901 1.00 94.38 84 LEU A N 1
ATOM 681 C CA . LEU A 1 84 ? -0.563 11.347 -8.331 1.00 94.38 84 LEU A CA 1
ATOM 682 C C . LEU A 1 84 ? 0.102 10.754 -7.088 1.00 94.38 84 LEU A C 1
ATOM 684 O O . LEU A 1 84 ? 1.296 10.967 -6.853 1.00 94.38 84 LEU A O 1
ATOM 688 N N . MET A 1 85 ? -0.651 9.986 -6.296 1.00 94.81 85 MET A N 1
ATOM 689 C CA . MET A 1 85 ? -0.117 9.301 -5.125 1.00 94.81 85 MET A CA 1
ATOM 690 C C . MET A 1 85 ? 0.843 8.183 -5.536 1.00 94.81 85 MET A C 1
ATOM 692 O O . MET A 1 85 ? 1.950 8.106 -5.002 1.00 94.81 85 MET A O 1
ATOM 696 N N . VAL A 1 86 ? 0.460 7.380 -6.532 1.00 95.94 86 VAL A N 1
ATOM 697 C CA . VAL A 1 86 ? 1.308 6.324 -7.107 1.00 95.94 86 VAL A CA 1
ATOM 698 C C . VAL A 1 86 ? 2.608 6.915 -7.660 1.00 95.94 86 VAL A C 1
ATOM 700 O O . VAL A 1 86 ? 3.693 6.464 -7.288 1.00 95.94 86 VAL A O 1
ATOM 703 N N . HIS A 1 87 ? 2.522 7.980 -8.465 1.00 94.44 87 HIS A N 1
ATOM 704 C CA . HIS A 1 87 ? 3.695 8.700 -8.968 1.00 94.44 87 HIS A CA 1
ATOM 705 C C . HIS A 1 87 ? 4.601 9.176 -7.825 1.00 94.44 87 HIS A C 1
ATOM 707 O O . HIS A 1 87 ? 5.821 9.021 -7.892 1.00 94.44 87 HIS A O 1
ATOM 713 N N . SER A 1 88 ? 4.026 9.760 -6.766 1.00 95.56 88 SER A N 1
ATOM 714 C CA . SER A 1 88 ? 4.788 10.256 -5.615 1.00 95.56 88 SER A CA 1
ATOM 715 C C . SER A 1 88 ? 5.538 9.137 -4.887 1.00 95.56 88 SER A C 1
ATOM 717 O O . SER A 1 88 ? 6.718 9.309 -4.582 1.00 95.56 88 SER A O 1
ATOM 719 N N . ILE A 1 89 ? 4.885 7.997 -4.637 1.00 95.38 89 ILE A N 1
ATOM 720 C CA . ILE A 1 89 ? 5.493 6.841 -3.956 1.00 95.38 89 ILE A CA 1
ATOM 721 C C . ILE A 1 89 ? 6.654 6.300 -4.783 1.00 95.38 89 ILE A C 1
ATOM 723 O O . ILE A 1 89 ? 7.772 6.211 -4.286 1.00 95.38 89 ILE A O 1
ATOM 727 N N . ILE A 1 90 ? 6.415 6.020 -6.063 1.00 94.81 90 ILE A N 1
ATOM 728 C CA . ILE A 1 90 ? 7.429 5.436 -6.944 1.00 94.81 90 ILE A CA 1
ATOM 729 C C . ILE A 1 90 ? 8.598 6.405 -7.143 1.00 94.81 90 ILE A C 1
ATOM 731 O O . ILE A 1 90 ? 9.752 5.997 -7.086 1.00 94.81 90 ILE A O 1
ATOM 735 N N . SER A 1 91 ? 8.328 7.706 -7.291 1.00 94.88 91 SER A N 1
ATOM 736 C CA . SER A 1 91 ? 9.394 8.710 -7.395 1.00 94.88 91 SER A CA 1
ATOM 737 C C . SER A 1 91 ? 10.267 8.750 -6.142 1.00 94.88 91 SER A C 1
ATOM 739 O O . SER A 1 91 ? 11.484 8.841 -6.260 1.00 94.88 91 SER A O 1
ATOM 741 N N . LYS A 1 92 ? 9.671 8.648 -4.945 1.00 95.38 92 LYS A N 1
ATOM 742 C CA . LYS A 1 92 ? 10.432 8.564 -3.689 1.00 95.38 92 LYS A CA 1
ATOM 743 C C . LYS A 1 92 ? 11.292 7.304 -3.632 1.00 95.38 92 LYS A C 1
ATOM 745 O O . LYS A 1 92 ? 12.449 7.411 -3.254 1.00 95.38 92 LYS A O 1
ATOM 750 N N . MET A 1 93 ? 10.765 6.154 -4.059 1.00 94.94 93 MET A N 1
ATOM 751 C CA . MET A 1 93 ? 11.537 4.905 -4.126 1.00 94.94 93 MET A CA 1
ATOM 752 C C . MET A 1 93 ? 12.748 5.027 -5.055 1.00 94.94 93 MET A C 1
ATOM 754 O O . MET A 1 93 ? 13.833 4.571 -4.714 1.00 94.94 93 MET A O 1
ATOM 758 N N . ILE A 1 94 ? 12.577 5.668 -6.216 1.00 94.00 94 ILE A N 1
ATOM 759 C CA . ILE A 1 94 ? 13.670 5.898 -7.171 1.00 94.00 94 ILE A CA 1
ATOM 760 C C . ILE A 1 94 ? 14.730 6.829 -6.564 1.00 94.00 94 ILE A C 1
ATOM 762 O O . ILE A 1 94 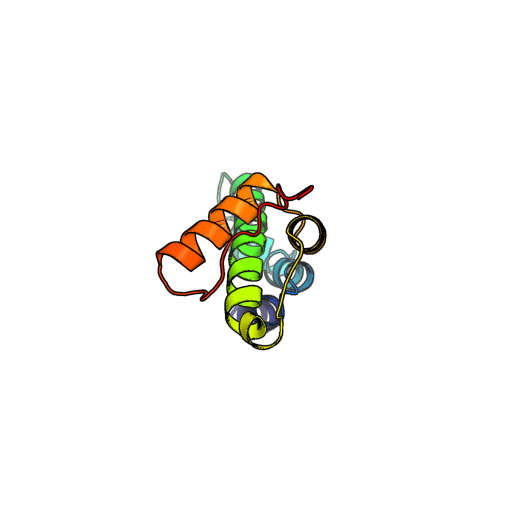? 15.916 6.524 -6.621 1.00 94.00 94 ILE A O 1
ATOM 766 N N . ILE A 1 95 ? 14.310 7.944 -5.953 1.00 94.56 95 ILE A N 1
ATOM 767 C CA . ILE A 1 95 ? 15.218 8.918 -5.317 1.00 94.56 95 ILE A CA 1
ATOM 768 C C . ILE A 1 95 ? 15.992 8.290 -4.153 1.00 94.56 95 ILE A C 1
ATOM 770 O O . ILE A 1 95 ? 17.168 8.588 -3.973 1.00 94.56 95 ILE A O 1
ATOM 774 N N . ASN A 1 96 ? 15.345 7.419 -3.379 1.00 94.81 96 ASN A N 1
ATOM 775 C CA . ASN A 1 96 ? 15.963 6.704 -2.264 1.00 94.81 96 ASN A CA 1
ATOM 776 C C . ASN A 1 96 ? 16.828 5.512 -2.709 1.00 94.81 96 ASN A C 1
ATOM 778 O O . ASN A 1 96 ? 17.313 4.778 -1.853 1.00 94.81 96 ASN A O 1
ATOM 782 N N . GLU A 1 97 ? 16.990 5.289 -4.018 1.00 90.44 97 GLU A N 1
ATOM 783 C CA . GLU A 1 97 ? 17.716 4.149 -4.596 1.00 90.44 97 GLU A CA 1
ATOM 784 C C . GLU A 1 97 ? 17.129 2.770 -4.220 1.00 90.44 97 GLU A C 1
ATOM 786 O O . GLU A 1 97 ? 17.766 1.734 -4.393 1.00 90.44 97 GLU A O 1
ATOM 791 N N . GLU A 1 98 ? 15.875 2.729 -3.762 1.00 91.06 98 GLU A N 1
ATOM 792 C CA . GLU A 1 98 ? 15.140 1.492 -3.462 1.00 91.06 98 GLU A CA 1
ATOM 793 C C . GLU A 1 98 ? 14.649 0.803 -4.741 1.00 91.06 98 GLU A C 1
ATOM 795 O O . GLU A 1 98 ? 14.394 -0.402 -4.756 1.00 91.06 98 GLU A O 1
ATOM 800 N N . LEU A 1 99 ? 14.496 1.577 -5.818 1.00 89.81 99 LEU A N 1
ATOM 801 C CA . LEU A 1 99 ? 14.032 1.108 -7.112 1.00 89.81 99 LEU A CA 1
ATOM 802 C C . LEU A 1 99 ? 14.921 1.661 -8.229 1.00 89.81 99 LEU A C 1
ATOM 804 O O . LEU A 1 99 ? 14.911 2.857 -8.514 1.00 89.81 99 LEU A O 1
ATOM 808 N N . MET A 1 100 ? 15.637 0.772 -8.918 1.00 89.62 100 MET A N 1
ATOM 809 C CA . MET A 1 100 ? 16.428 1.109 -10.107 1.00 89.62 100 MET A CA 1
ATOM 810 C C . MET A 1 100 ? 15.517 1.229 -11.337 1.00 89.62 100 MET A C 1
ATOM 812 O O . MET A 1 100 ? 15.496 0.356 -12.203 1.00 89.62 100 MET A O 1
ATOM 816 N N . ALA A 1 101 ? 14.720 2.293 -11.392 1.00 90.25 101 ALA A N 1
ATOM 817 C CA . ALA A 1 101 ? 13.784 2.562 -12.480 1.00 90.25 101 ALA A CA 1
ATOM 818 C C . ALA A 1 101 ? 13.819 4.035 -12.898 1.00 90.25 101 ALA A C 1
ATOM 820 O O . ALA A 1 101 ? 14.304 4.902 -12.175 1.00 90.25 101 ALA A O 1
ATOM 821 N N . SER A 1 102 ? 13.266 4.327 -14.073 1.00 90.50 102 SER A N 1
ATOM 822 C CA . SER A 1 102 ? 13.086 5.690 -14.561 1.00 90.50 102 SER A CA 1
ATOM 823 C C . SER A 1 102 ? 11.690 5.879 -15.141 1.00 90.50 102 SER A C 1
ATOM 825 O O . SER A 1 102 ? 11.065 4.955 -15.670 1.00 90.50 102 SER A O 1
ATOM 827 N N . TRP A 1 103 ? 11.182 7.105 -15.042 1.00 89.62 103 TRP A N 1
ATOM 828 C CA . TRP A 1 103 ? 9.917 7.459 -15.663 1.00 89.62 103 TRP A CA 1
ATOM 829 C C . TRP A 1 103 ? 10.096 7.610 -17.167 1.00 89.62 103 TRP A C 1
ATOM 831 O O . TRP A 1 103 ? 10.808 8.495 -17.640 1.00 89.62 103 TRP A O 1
ATOM 841 N N . THR A 1 104 ? 9.391 6.781 -17.931 1.00 84.56 104 THR A N 1
ATOM 842 C CA . THR A 1 104 ? 9.294 6.970 -19.377 1.00 84.56 104 THR A CA 1
ATOM 843 C C . THR A 1 104 ? 8.147 7.930 -19.665 1.00 84.56 104 THR A C 1
ATOM 845 O O . THR A 1 104 ? 6.992 7.525 -19.771 1.00 84.56 104 THR A O 1
ATOM 848 N N . SER A 1 105 ? 8.452 9.219 -19.811 1.00 71.44 105 SER A N 1
ATOM 849 C CA . SER A 1 105 ? 7.517 10.129 -20.472 1.00 71.44 105 SER A CA 1
ATOM 850 C C . SER A 1 105 ? 7.567 9.802 -21.955 1.00 71.44 105 SER A C 1
ATOM 852 O O . SER A 1 105 ? 8.564 10.090 -22.618 1.00 71.44 105 SER A O 1
ATOM 854 N N . ARG A 1 106 ? 6.532 9.150 -22.494 1.00 61.25 106 ARG A N 1
ATOM 855 C CA . ARG A 1 106 ? 6.443 8.915 -23.938 1.00 61.25 106 ARG A CA 1
ATOM 856 C C . ARG A 1 106 ? 6.148 10.254 -24.635 1.00 61.25 106 ARG A C 1
ATOM 858 O O . ARG A 1 106 ? 5.031 10.524 -25.054 1.00 61.25 106 ARG A O 1
ATOM 865 N N . ARG A 1 107 ? 7.169 11.107 -24.746 1.00 52.38 107 ARG A N 1
ATOM 866 C CA . ARG A 1 107 ? 7.266 12.193 -25.725 1.00 52.38 107 ARG A CA 1
ATOM 867 C C . ARG A 1 107 ? 8.329 11.816 -26.749 1.00 52.38 107 ARG A C 1
ATOM 869 O O . ARG A 1 107 ? 9.443 12.320 -26.693 1.00 52.38 107 ARG A O 1
ATOM 876 N N . SER A 1 108 ? 7.956 10.972 -27.704 1.00 42.84 108 SER A N 1
ATOM 877 C CA . SER A 1 108 ? 8.703 10.840 -28.958 1.00 42.84 108 SER A CA 1
ATOM 878 C C . SER A 1 108 ? 7.733 10.489 -30.087 1.00 42.84 108 SER A C 1
ATOM 880 O O . SER A 1 108 ? 7.324 9.335 -30.198 1.00 42.84 108 SER A O 1
ATOM 882 N N . PRO A 1 109 ? 7.314 11.475 -30.901 1.00 48.53 109 PRO A N 1
ATOM 883 C CA . PRO A 1 109 ? 6.825 11.244 -32.254 1.00 48.53 109 PRO A CA 1
ATOM 884 C C . PRO A 1 109 ? 7.952 11.347 -33.305 1.00 48.53 109 PRO A C 1
ATOM 886 O O . PRO A 1 109 ? 7.652 11.516 -34.482 1.00 48.53 109 PRO A O 1
ATOM 889 N N . TRP A 1 110 ? 9.225 11.266 -32.898 1.00 40.62 110 TRP A N 1
ATOM 890 C CA . TRP A 1 110 ? 10.396 11.361 -33.774 1.00 40.62 110 TRP A CA 1
ATOM 891 C C . TRP A 1 110 ? 11.373 10.235 -33.473 1.00 40.62 110 TRP A C 1
ATOM 893 O O . TRP A 1 110 ? 11.602 9.999 -32.262 1.00 40.62 110 TRP A O 1
#

Radius of gyration: 16.48 Å; chains: 1; bounding box: 33×27×56 Å

pLDDT: mean 87.78, std 10.2, range [40.62, 95.94]